Protein 3VQF (pdb70)

Foldseek 3Di:
DDKDKFWDPFLQFDQQWDWAADDPDAFIFTQDGHPPGRPVVSPDDDGGKTFQDWPRHGGRRHGVVVVVVSSSPDGIIIMTDIDDD

GO terms:
  GO:0004842 ubiquitin-protein transferase activity (F, IDA)
  GO:0005737 cytoplasm (C, IDA)
  GO:0030165 PDZ domain binding (F, IDA)
  GO:0006511 ubiquitin-dependent protein catabolic process (P, IDA)
  GO:0005515 protein binding (F, IPI)
  GO:0042802 identical protein binding (F, IPI)
  GO:0098686 hippocampal mossy fiber to CA3 synapse (C, IDA)
  GO:0098794 postsynapse (C, IDA)
  GO:0098794 postsynapse (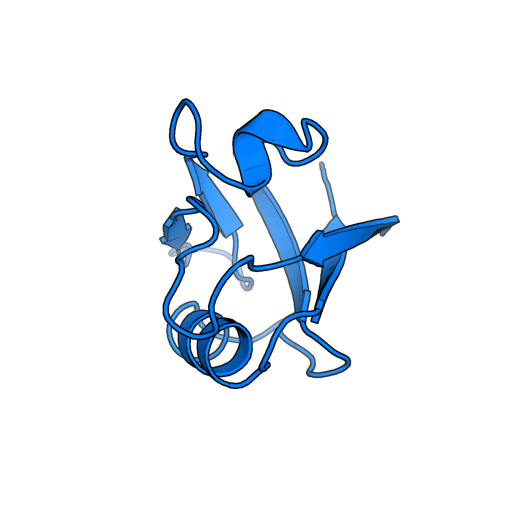C, IMP)
  GO:0060074 synapse maturation (P, IDA)
  GO:0098794 postsynapse (C, IEP)
  GO:0098686 hippocampal mossy fiber to CA3 synapse (C, IMP)
  GO:0060074 synapse maturation (P, IMP)

CATH classification: 2.30.42.10

Solvent-accessible surface area: 5185 Å² total; per-residue (Å²): 110,54,122,1,54,2,58,3,108,47,61,128,51,145,6,8,24,106,19,35,145,84,158,124,77,69,7,0,11,1,114,54,30,92,148,47,18,14,0,58,160,82,54,72,10,92,97,97,1,44,0,15,16,0,53,71,98,106,2,114,154,28,36,15,99,45,0,51,132,24,18,105,68,23,124,144,129,0,46,0,30,0,22,95,218

B-factor: mean 15.67, std 8.2, range [6.46, 47.68]

Nearest PDB structures (foldseek):
  3vqg-assembly1_A  TM=1.010E+00  e=6.436E-16  Mus musculus
  5e1y-assembly1_A  TM=9.932E-01  e=2.952E-11  Homo sapiens
  7qct-assembly2_B  TM=9.953E-01  e=7.395E-11  Homo sapiens
  2qg1-assembly1_A  TM=9.487E-01  e=5.440E-08  Homo sapiens
  5hff-assembly1_A  TM=8.299E-01  e=8.022E-06  Rattus norvegicus

Structure (mmCIF, N/CA/C/O backbone):
data_3VQF
#
_entry.id   3VQF
#
_cell.length_a   60.493
_cell.length_b   51.210
_cell.length_c   33.291
_cell.angle_alpha   90.00
_cell.angle_beta   120.00
_cell.angle_gamma   90.00
#
_symmetry.space_group_name_H-M   'C 1 2 1'
#
loop_
_entity.id
_entity.type
_entity.pdbx_description
1 polymer 'E3 ubiquitin-protein ligase LNX'
2 water water
#
loop_
_atom_site.group_PDB
_atom_site.id
_atom_site.type_symbol
_atom_site.label_atom_id
_atom_site.label_alt_id
_atom_site.label_comp_id
_atom_site.label_asym_id
_atom_site.label_entity_id
_atom_site.label_seq_id
_atom_site.pdbx_PDB_ins_code
_atom_site.Cartn_x
_atom_site.Cartn_y
_atom_site.Cartn_z
_atom_site.occupancy
_atom_site.B_iso_or_equiv
_atom_site.auth_seq_id
_atom_site.auth_comp_id
_atom_site.auth_asym_id
_atom_site.auth_atom_id
_atom_site.pdbx_PDB_model_num
ATOM 1 N N . SER A 1 10 ? -4.356 -2.260 -5.002 1.00 17.30 3 SER A N 1
ATOM 2 C CA . SER A 1 10 ? -5.583 -2.341 -4.221 1.00 15.54 3 SER A CA 1
ATOM 3 C C . SER A 1 10 ? -5.315 -2.906 -2.833 1.00 14.50 3 SER A C 1
ATOM 4 O O . SER A 1 10 ? -4.256 -3.478 -2.577 1.00 17.27 3 SER A O 1
ATOM 7 N N . PHE A 1 11 ? -6.274 -2.723 -1.933 1.00 12.81 4 PHE A N 1
ATOM 8 C CA . PHE A 1 11 ? -6.158 -3.235 -0.577 1.00 13.06 4 PHE A CA 1
ATOM 9 C C . PHE A 1 11 ? -7.506 -3.746 -0.076 1.00 10.83 4 PHE A C 1
ATOM 10 O O . PHE A 1 11 ? -8.548 -3.468 -0.660 1.00 10.78 4 PHE A O 1
ATOM 18 N N . HIS A 1 12 ? -7.460 -4.513 1.004 1.00 10.94 5 HIS A N 1
ATOM 19 C CA . HIS A 1 12 ? -8.627 -5.193 1.531 1.00 10.23 5 HIS A CA 1
ATOM 20 C C . HIS A 1 12 ? -9.162 -4.479 2.750 1.00 10.09 5 HIS A C 1
ATOM 21 O O . HIS A 1 12 ? -8.395 -4.099 3.633 1.00 12.64 5 HIS A O 1
ATOM 28 N N . VAL A 1 13 ? -10.478 -4.313 2.801 1.00 10.08 6 VAL A N 1
ATOM 29 C CA . VAL A 1 13 ? -11.145 -3.763 3.967 1.00 9.96 6 VAL A CA 1
ATOM 30 C C . VAL A 1 13 ? -12.264 -4.722 4.348 1.00 9.75 6 VAL A C 1
ATOM 31 O O . VAL A 1 13 ? -13.069 -5.109 3.503 1.00 11.29 6 VAL A O 1
ATOM 35 N N . ILE A 1 14 ? -12.300 -5.131 5.612 1.00 9.78 7 ILE A N 1
ATOM 36 C CA . ILE A 1 14 ? -13.369 -5.987 6.100 1.00 10.62 7 ILE A CA 1
ATOM 37 C C . ILE A 1 14 ? -14.247 -5.189 7.048 1.00 10.16 7 ILE A C 1
ATOM 38 O O . ILE A 1 14 ? -13.763 -4.706 8.073 1.00 11.86 7 ILE A O 1
ATOM 43 N N . LEU A 1 15 ? -15.525 -5.052 6.702 1.00 9.37 8 LEU A N 1
ATOM 44 C CA . LEU A 1 15 ? -16.515 -4.444 7.582 1.00 10.05 8 LEU A CA 1
ATOM 45 C C . LEU A 1 15 ? -17.526 -5.496 7.976 1.00 10.26 8 LEU A C 1
ATOM 46 O O . LEU A 1 15 ? -17.939 -6.309 7.151 1.00 12.52 8 LEU A O 1
ATOM 51 N N . ASN A 1 16 ? -17.938 -5.476 9.234 1.00 10.17 9 ASN A N 1
ATOM 52 C CA . ASN A 1 16 ? -18.937 -6.420 9.712 1.00 11.21 9 ASN A CA 1
ATOM 53 C C . ASN A 1 16 ? -20.193 -5.711 10.169 1.00 10.84 9 ASN A C 1
ATOM 54 O O . ASN A 1 16 ? -20.128 -4.774 10.959 1.00 14.21 9 ASN A O 1
ATOM 59 N N . LYS A 1 17 ? -21.333 -6.163 9.668 1.00 10.03 10 LYS A N 1
ATOM 60 C CA . LYS A 1 17 ? -22.626 -5.637 10.085 1.00 9.58 10 LYS A CA 1
ATOM 61 C C . LYS A 1 17 ? -23.084 -6.318 11.364 1.00 10.67 10 LYS A C 1
ATOM 62 O O . LYS A 1 17 ? -22.977 -7.535 11.499 1.00 12.16 10 LYS A O 1
ATOM 68 N N . SER A 1 18 ? -23.621 -5.538 12.296 1.00 11.40 11 SER A N 1
ATOM 69 C CA A SER A 1 18 ? -24.152 -6.092 13.538 0.60 11.99 11 SER A CA 1
ATOM 70 C CA B SER A 1 18 ? -24.149 -6.096 13.538 0.40 12.55 11 SER A CA 1
ATOM 71 C C . SER A 1 18 ? -25.510 -6.766 13.332 1.00 12.51 11 SER A C 1
ATOM 72 O O . SER A 1 18 ? -25.898 -7.643 14.105 1.00 14.79 11 SER A O 1
ATOM 77 N N . SER A 1 19 ? -26.229 -6.334 12.300 1.00 11.40 12 SER A N 1
ATOM 78 C CA A SER A 1 19 ? -27.509 -6.917 11.887 0.50 12.19 12 SER A CA 1
ATOM 79 C CA B SER A 1 19 ? -27.433 -7.023 11.882 0.50 12.65 12 SER A CA 1
ATOM 80 C C . SER A 1 19 ? -27.500 -6.940 10.365 1.00 10.60 12 SER A C 1
ATOM 81 O O . SER A 1 19 ? -26.895 -6.064 9.756 1.00 9.87 12 SER A O 1
ATOM 86 N N . PRO A 1 20 ? -28.196 -7.899 9.735 1.00 10.43 13 PRO A N 1
ATOM 87 C CA . PRO A 1 20 ? -28.154 -7.917 8.264 1.00 9.61 13 PRO A CA 1
ATOM 88 C C . PRO A 1 20 ? -28.673 -6.641 7.598 1.00 8.62 13 PRO A C 1
ATOM 89 O O . PRO A 1 20 ? -28.210 -6.285 6.511 1.00 9.39 13 PRO A O 1
ATOM 93 N N . GLU A 1 21 ? -29.613 -5.951 8.235 1.00 8.92 14 GLU A N 1
ATOM 94 C CA . GLU A 1 21 ? -30.172 -4.740 7.635 1.00 9.31 14 GLU A CA 1
ATOM 95 C C . GLU A 1 21 ? -29.356 -3.483 7.945 1.00 8.77 14 GLU A C 1
ATOM 96 O O . GLU A 1 21 ? -29.667 -2.410 7.441 1.00 9.41 14 GLU A O 1
ATOM 102 N N . GLU A 1 22 ? -28.318 -3.602 8.770 1.00 8.07 15 GLU A N 1
ATOM 103 C CA . GLU A 1 22 ? -27.512 -2.437 9.101 1.00 8.55 15 GLU A CA 1
ATOM 104 C C . GLU A 1 22 ? -26.775 -1.932 7.865 1.00 9.28 15 GLU A C 1
ATOM 105 O O . GLU A 1 22 ? -26.207 -2.717 7.110 1.00 9.88 15 GLU A O 1
ATOM 111 N N . GLN A 1 23 ? -26.776 -0.616 7.671 1.00 10.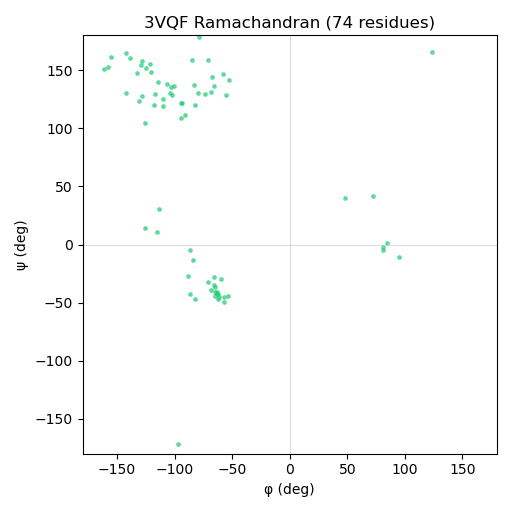11 16 GLN A N 1
ATOM 112 C CA . GLN A 1 23 ? -26.021 -0.008 6.581 1.00 12.16 16 GLN A CA 1
ATOM 113 C C . GLN A 1 23 ? -24.586 0.211 7.014 1.00 10.05 16 GLN A C 1
ATOM 114 O O . GLN A 1 23 ? -24.304 0.306 8.205 1.00 10.54 16 GLN A O 1
ATOM 120 N N . LEU A 1 24 ? -23.685 0.338 6.050 1.00 10.05 17 LEU A N 1
ATOM 121 C CA . LEU A 1 24 ? -22.277 0.539 6.374 1.00 10.36 17 LEU A CA 1
ATOM 122 C C . LEU A 1 24 ? -21.932 1.992 6.652 1.00 10.22 17 LEU A C 1
ATOM 123 O O . LEU A 1 24 ? -20.853 2.290 7.155 1.00 11.55 17 LEU A O 1
ATOM 128 N N . GLY A 1 25 ? -22.835 2.898 6.312 1.00 10.69 18 GLY A N 1
ATOM 129 C CA . GLY A 1 25 ? -22.529 4.305 6.440 1.00 13.66 18 GLY A CA 1
ATOM 130 C C . GLY A 1 25 ? -21.543 4.787 5.392 1.00 13.88 18 GLY A C 1
ATOM 131 O O . GLY A 1 25 ? -20.618 5.532 5.703 1.00 13.96 18 GLY A O 1
ATOM 132 N N . ILE A 1 26 ? -21.730 4.332 4.156 1.00 12.38 19 ILE A N 1
ATOM 133 C CA A ILE A 1 26 ? -20.955 4.781 3.000 0.50 11.56 19 ILE A CA 1
ATOM 134 C CA B ILE A 1 26 ? -20.978 4.874 3.031 0.50 13.21 19 ILE A CA 1
ATOM 135 C C . ILE A 1 26 ? -21.917 5.141 1.874 1.00 12.35 19 ILE A C 1
ATOM 136 O O . ILE A 1 26 ? -22.732 4.306 1.499 1.00 15.18 19 ILE A O 1
ATOM 145 N N . LYS A 1 27 ? -21.817 6.343 1.327 1.00 10.64 20 LYS A N 1
ATOM 146 C CA . LYS A 1 27 ? -22.602 6.694 0.158 1.00 10.62 20 LYS A CA 1
ATOM 147 C C . LYS A 1 27 ? -21.756 6.412 -1.076 1.00 10.32 20 LYS A C 1
ATOM 148 O O . LYS A 1 27 ? -20.662 6.947 -1.213 1.00 11.05 20 LYS A O 1
ATOM 154 N N . LEU A 1 28 ? -22.262 5.552 -1.954 1.00 10.72 21 LEU A N 1
ATOM 155 C CA . LEU A 1 28 ? -21.541 5.128 -3.146 1.00 11.15 21 LEU A CA 1
ATOM 156 C C . LEU A 1 28 ? -22.146 5.784 -4.367 1.00 11.30 21 LEU A C 1
ATOM 157 O O . LEU A 1 28 ? -23.366 5.866 -4.493 1.00 13.11 21 LEU A O 1
ATOM 162 N N . VAL A 1 29 ? -21.286 6.242 -5.267 1.00 11.68 22 VAL A N 1
ATOM 163 C CA . VAL A 1 29 ? -21.730 6.990 -6.429 1.00 11.76 22 VAL A CA 1
ATOM 164 C C . VAL A 1 29 ? -20.987 6.589 -7.693 1.00 10.91 22 VAL A C 1
ATOM 165 O O . VAL A 1 29 ? -19.905 5.985 -7.660 1.00 10.81 22 VAL A O 1
ATOM 169 N N . ARG A 1 30 ? -21.609 6.930 -8.811 1.00 12.84 23 ARG A N 1
ATOM 170 C CA A ARG A 1 30 ? -20.965 6.797 -10.102 0.50 12.90 23 ARG A CA 1
ATOM 171 C CA B ARG A 1 30 ? -21.001 6.805 -10.122 0.50 12.76 23 ARG A CA 1
ATOM 172 C C . ARG A 1 30 ? -20.401 8.154 -10.499 1.00 13.76 23 ARG A C 1
ATOM 173 O O . ARG A 1 30 ? -20.741 9.173 -9.897 1.00 16.03 23 ARG A O 1
ATOM 188 N N . ARG A 1 31 ? -19.518 8.161 -11.491 1.00 14.58 24 ARG A N 1
ATOM 189 C CA . ARG A 1 31 ? -18.945 9.399 -12.004 1.00 17.14 24 ARG A CA 1
ATOM 190 C C . ARG A 1 31 ? -19.269 9.539 -13.475 1.00 19.54 24 ARG A C 1
ATOM 191 O O . ARG A 1 31 ? -19.376 8.549 -14.185 1.00 19.70 24 ARG A O 1
ATOM 199 N N . VAL A 1 32 ? -19.420 10.769 -13.943 1.00 23.64 25 VAL A N 1
ATOM 200 C CA . VAL A 1 32 ? -19.829 10.970 -15.324 1.00 25.75 25 VAL A CA 1
ATOM 201 C C . VAL A 1 32 ? -18.726 10.603 -16.327 1.00 24.35 25 VAL A C 1
ATOM 202 O O . VAL A 1 32 ? -19.014 10.111 -17.417 1.00 24.66 25 VAL A O 1
ATOM 206 N N . ASP A 1 33 ? -17.466 10.800 -15.952 1.00 21.85 26 ASP A N 1
ATOM 207 C CA . ASP A 1 33 ? -16.384 10.733 -16.934 1.00 22.02 26 ASP A CA 1
ATOM 208 C C . ASP A 1 33 ? -15.370 9.604 -16.749 1.00 18.67 26 ASP A C 1
ATOM 209 O O . ASP A 1 33 ? -14.333 9.588 -17.411 1.00 19.45 26 ASP A O 1
ATOM 214 N N . GLU A 1 34 ? -15.663 8.661 -15.864 1.00 15.80 27 GLU A N 1
ATOM 215 C CA . GLU A 1 34 ? -14.796 7.503 -15.699 1.00 14.75 27 GLU A CA 1
ATOM 216 C C . GLU A 1 34 ? -15.577 6.355 -15.085 1.00 12.75 27 GLU A C 1
ATOM 217 O O . GLU A 1 34 ? -16.550 6.584 -14.364 1.00 13.08 27 GLU A O 1
ATOM 223 N N . PRO A 1 35 ? -15.160 5.114 -15.372 1.00 12.93 28 PRO A N 1
ATOM 224 C CA . PRO A 1 35 ? -15.825 3.965 -14.754 1.00 12.29 28 PRO A CA 1
ATOM 225 C C . PRO A 1 35 ? -15.522 3.837 -13.266 1.00 10.61 28 PRO A C 1
ATOM 226 O O . PRO A 1 35 ? -14.522 4.379 -12.766 1.00 11.42 28 PRO A O 1
ATOM 230 N N . GLY A 1 36 ? -16.402 3.124 -12.574 1.00 9.97 29 GLY A N 1
ATOM 231 C CA . GLY A 1 36 ? -16.134 2.715 -11.214 1.00 9.50 29 GLY A CA 1
ATOM 232 C C . GLY A 1 36 ? -17.186 3.174 -10.229 1.00 7.89 29 GLY A C 1
ATOM 233 O O . GLY A 1 36 ? -18.028 4.042 -10.519 1.00 8.93 29 GLY A O 1
ATOM 234 N N . VAL A 1 37 ? -17.123 2.569 -9.049 1.00 7.58 30 VAL A N 1
ATOM 235 C CA . VAL A 1 37 ? -17.987 2.893 -7.928 1.00 7.32 30 VAL A CA 1
ATOM 236 C C . VAL A 1 37 ? -17.115 3.564 -6.881 1.00 6.82 30 VAL A C 1
ATOM 237 O O . VAL A 1 37 ? -16.105 2.987 -6.466 1.00 7.54 30 VAL A O 1
ATOM 241 N N . PHE A 1 38 ? -17.506 4.766 -6.455 1.00 7.53 31 PHE A N 1
ATOM 242 C CA . PHE A 1 38 ? -16.661 5.579 -5.591 1.00 8.18 31 PHE A CA 1
ATOM 243 C C . PHE A 1 38 ? -17.375 5.976 -4.318 1.00 7.83 31 PHE A C 1
ATOM 244 O O . PHE A 1 38 ? -18.595 6.128 -4.291 1.00 9.54 31 PHE A O 1
ATOM 252 N N . ILE A 1 39 ? -16.600 6.182 -3.263 1.00 8.51 32 ILE A N 1
ATOM 253 C CA . ILE A 1 39 ? -17.163 6.656 -2.011 1.00 9.01 32 ILE A CA 1
ATOM 254 C C . ILE A 1 39 ? -17.332 8.171 -2.076 1.00 9.33 32 ILE A C 1
ATOM 255 O O . ILE A 1 39 ? -16.361 8.910 -2.248 1.00 10.61 32 ILE A O 1
ATOM 260 N N . PHE A 1 40 ? -18.572 8.625 -1.935 1.00 9.98 33 PHE A N 1
ATOM 261 C CA . PHE A 1 40 ? -18.869 10.047 -1.899 1.00 9.95 33 PHE A CA 1
ATOM 262 C C . PHE A 1 40 ? -18.644 10.609 -0.508 1.00 9.46 33 PHE A C 1
ATOM 263 O O . PHE A 1 40 ? -18.057 11.686 -0.355 1.00 10.97 33 PHE A O 1
ATOM 271 N N . ASN A 1 41 ? -19.155 9.907 0.500 1.00 10.40 34 ASN A N 1
ATOM 272 C CA . ASN A 1 41 ? -18.896 10.263 1.887 1.00 11.48 34 ASN A CA 1
ATOM 273 C C . ASN A 1 41 ? -19.049 9.063 2.807 1.00 10.94 34 ASN A C 1
ATOM 274 O O . ASN A 1 41 ? -19.611 8.030 2.429 1.00 12.12 34 ASN A O 1
ATOM 279 N N . VAL A 1 42 ? -18.470 9.206 3.989 1.00 13.12 35 VAL A N 1
ATOM 280 C CA . VAL A 1 42 ? -18.496 8.200 5.030 1.00 14.00 35 VAL A CA 1
ATOM 281 C C . VAL A 1 42 ? -19.227 8.830 6.206 1.00 15.24 35 VAL A C 1
ATOM 282 O O . VAL A 1 42 ? -18.812 9.867 6.725 1.00 16.81 35 VAL A O 1
ATOM 286 N N . LEU A 1 43 ? -20.332 8.217 6.607 1.00 15.49 36 LEU A N 1
ATOM 287 C CA . LEU A 1 43 ? -21.233 8.808 7.583 1.00 18.22 36 LEU A CA 1
ATOM 288 C C . LEU A 1 43 ? -20.640 8.760 8.982 1.00 17.82 36 LEU A C 1
ATOM 289 O O . LEU A 1 43 ? -20.183 7.716 9.436 1.00 15.93 36 LEU A O 1
ATOM 294 N N . ASN A 1 44 ? -20.639 9.901 9.662 1.00 19.81 37 ASN A N 1
ATOM 295 C CA . ASN A 1 44 ? -20.088 9.973 11.008 1.00 21.62 37 ASN A CA 1
ATOM 296 C C . ASN A 1 44 ? -20.727 8.951 11.939 1.00 20.20 37 ASN A C 1
ATOM 297 O O . ASN A 1 44 ? -21.947 8.848 12.009 1.00 20.86 37 ASN A O 1
ATOM 302 N N . GLY A 1 45 ? -19.889 8.178 12.621 1.00 18.51 38 GLY A N 1
ATOM 303 C CA . GLY A 1 45 ? -20.352 7.216 13.600 1.00 17.35 38 GLY A CA 1
ATOM 304 C C . GLY A 1 45 ? -20.851 5.894 13.041 1.00 15.35 38 GLY A C 1
ATOM 305 O O . GLY A 1 45 ? -21.221 5.010 13.810 1.00 16.36 38 GLY A O 1
ATOM 306 N N . GLY A 1 46 ? -20.866 5.753 11.716 1.00 13.83 39 GLY A N 1
ATOM 307 C CA . GLY A 1 46 ? -21.309 4.526 11.081 1.00 12.59 39 GLY A CA 1
ATOM 308 C C . GLY A 1 46 ? -20.247 3.448 11.122 1.00 11.56 39 GLY A C 1
ATOM 309 O O . GLY A 1 46 ? -19.147 3.658 11.628 1.00 12.57 39 GLY A O 1
ATOM 310 N N . VAL A 1 47 ? -20.588 2.286 10.580 1.00 10.92 40 VAL A N 1
ATOM 311 C CA . VAL A 1 47 ? -19.681 1.141 10.578 1.00 10.63 40 VAL A CA 1
ATOM 312 C C . VAL A 1 47 ? -18.346 1.472 9.907 1.00 10.07 40 VAL A C 1
ATOM 313 O O . VAL A 1 47 ? -17.277 1.213 10.456 1.00 10.90 40 VAL A O 1
ATOM 317 N N . ALA A 1 48 ? -18.408 2.057 8.718 1.00 9.65 41 ALA A N 1
ATOM 318 C CA . ALA A 1 48 ? -17.190 2.395 7.988 1.00 9.98 41 ALA A CA 1
A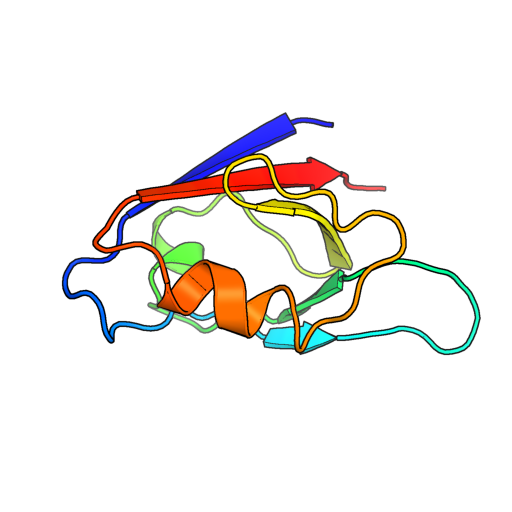TOM 319 C C . ALA A 1 48 ? -16.348 3.457 8.706 1.00 10.22 41 ALA A C 1
ATOM 320 O O . ALA A 1 48 ? -15.113 3.370 8.731 1.00 10.84 41 ALA A O 1
ATOM 322 N N . ASP A 1 49 ? -17.008 4.461 9.273 1.00 11.21 42 ASP A N 1
ATOM 323 C CA . ASP A 1 49 ? -16.308 5.513 9.991 1.00 13.60 42 ASP A CA 1
ATOM 324 C C . ASP A 1 49 ? -15.573 4.936 11.196 1.00 14.79 42 ASP A C 1
ATOM 325 O O . ASP A 1 49 ? -14.400 5.234 11.422 1.00 16.87 42 ASP A O 1
ATOM 330 N N . ARG A 1 50 ? -16.263 4.104 11.968 1.00 14.98 43 ARG A N 1
ATOM 331 C CA . ARG A 1 50 ? -15.662 3.547 13.174 1.00 16.32 43 ARG A CA 1
ATOM 332 C C . ARG A 1 50 ? -14.499 2.611 12.867 1.00 16.25 43 ARG A C 1
ATOM 333 O O . ARG A 1 50 ? -13.527 2.555 13.614 1.00 18.02 43 ARG A O 1
ATOM 341 N N . HIS A 1 51 ? -14.601 1.885 11.761 1.00 14.78 44 HIS A N 1
ATOM 342 C CA . HIS A 1 51 ? -13.503 1.052 11.295 1.00 14.35 44 HIS A CA 1
ATOM 343 C C . HIS A 1 51 ? -12.297 1.929 10.952 1.00 14.36 44 HIS A C 1
ATOM 344 O O . HIS A 1 51 ? -11.163 1.597 11.296 1.00 16.63 44 HIS A O 1
ATOM 351 N N . GLY A 1 52 ? -12.552 3.056 10.289 1.00 14.71 45 GLY A N 1
ATOM 352 C CA . GLY A 1 52 ? -11.570 4.120 10.157 1.00 15.76 45 GLY A CA 1
ATOM 353 C C . GLY A 1 52 ? -10.696 4.148 8.914 1.00 15.49 45 GLY A C 1
ATOM 354 O O . GLY A 1 52 ? -10.000 5.133 8.668 1.00 17.86 45 GLY A O 1
ATOM 355 N N . GLN A 1 53 ? -10.727 3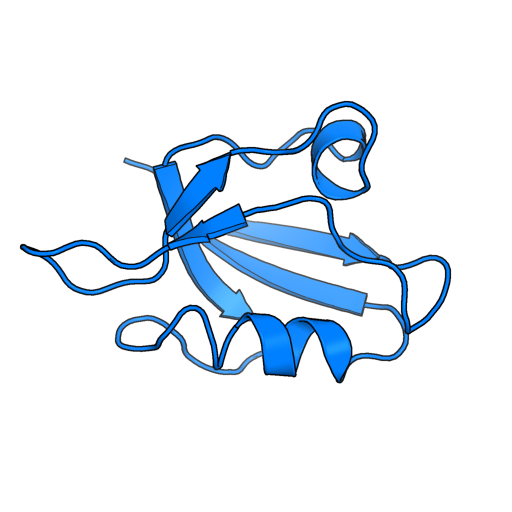.088 8.117 1.00 12.80 46 GLN A N 1
ATOM 356 C CA . GLN A 1 53 ? -9.798 2.987 7.001 1.00 13.39 46 GLN A CA 1
ATOM 357 C C . GLN A 1 53 ? -10.285 3.669 5.721 1.00 12.28 46 GLN A C 1
ATOM 358 O O . GLN A 1 53 ? -9.513 4.338 5.039 1.00 14.08 46 GLN A O 1
ATOM 364 N N . LEU A 1 54 ? -11.561 3.500 5.391 1.00 11.26 47 LEU A N 1
ATOM 365 C CA . LEU A 1 54 ? -12.080 4.050 4.140 1.00 11.42 47 LEU A CA 1
ATOM 366 C C . LEU A 1 54 ? -12.111 5.574 4.135 1.00 11.26 47 LEU A C 1
ATOM 367 O O . LEU A 1 54 ? -12.389 6.203 5.159 1.00 12.69 47 LEU A O 1
ATOM 372 N N . GLU A 1 55 ? -11.837 6.157 2.970 1.00 10.83 48 GLU A N 1
ATOM 373 C CA . GLU A 1 55 ? -11.789 7.606 2.800 1.00 11.42 48 GLU A CA 1
ATOM 374 C C . GLU A 1 55 ? -12.646 8.012 1.613 1.00 10.57 48 GLU A C 1
ATOM 375 O O . GLU A 1 55 ? -12.873 7.207 0.692 1.00 9.81 48 GLU A O 1
ATOM 381 N N . GLU A 1 56 ? -13.126 9.256 1.634 1.00 10.93 49 GLU A N 1
ATOM 382 C CA . GLU A 1 56 ? -13.820 9.787 0.472 1.00 11.48 49 GLU A CA 1
ATOM 383 C C . GLU A 1 56 ? -12.969 9.606 -0.749 1.00 10.78 49 GLU A C 1
ATOM 384 O O . GLU A 1 56 ? -11.750 9.774 -0.690 1.00 10.92 49 GLU A O 1
ATOM 390 N N . ASN A 1 57 ? -13.643 9.284 -1.847 1.00 10.68 50 ASN A N 1
ATOM 391 C CA . ASN A 1 57 ? -13.043 9.154 -3.162 1.00 11.62 50 ASN A CA 1
ATOM 392 C C . ASN A 1 57 ? -12.351 7.799 -3.399 1.00 10.00 50 ASN A C 1
ATOM 393 O O . ASN A 1 57 ? -11.891 7.527 -4.505 1.00 11.47 50 ASN A O 1
ATOM 398 N N . ASP A 1 58 ? -12.294 6.948 -2.371 1.00 8.94 51 ASP A N 1
ATOM 399 C CA . ASP A 1 58 ? -11.866 5.565 -2.571 1.00 8.46 51 ASP A CA 1
ATOM 400 C C . ASP A 1 58 ? -12.768 4.885 -3.597 1.00 7.50 51 ASP A C 1
ATOM 401 O O . ASP A 1 58 ? -13.976 5.162 -3.675 1.00 9.01 51 ASP A O 1
ATOM 406 N N . ARG A 1 59 ? -12.183 3.977 -4.366 1.00 7.85 52 ARG A N 1
ATOM 407 C CA . ARG A 1 59 ? -12.924 3.209 -5.349 1.00 7.76 52 ARG A CA 1
ATOM 408 C C . ARG A 1 59 ? -13.156 1.797 -4.834 1.00 7.14 52 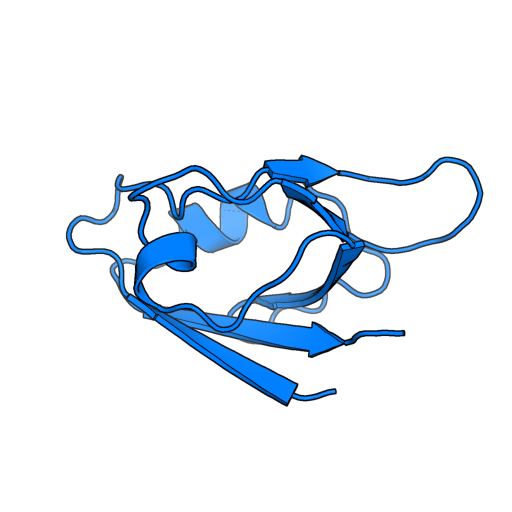ARG A C 1
ATOM 409 O O . ARG A 1 59 ? -12.221 1.135 -4.380 1.00 8.72 52 ARG A O 1
ATOM 417 N N . VAL A 1 60 ? -14.399 1.337 -4.912 1.00 7.08 53 VAL A N 1
ATOM 418 C CA . VAL A 1 60 ? -14.728 -0.030 -4.537 1.00 7.34 53 VAL A CA 1
ATOM 419 C C . VAL A 1 60 ? -14.624 -0.904 -5.782 1.00 7.15 53 VAL A C 1
ATOM 420 O O . VAL A 1 60 ? -15.414 -0.768 -6.713 1.00 7.84 53 VAL A O 1
ATOM 424 N N . LEU A 1 61 ? -13.622 -1.778 -5.794 1.00 7.34 54 LEU A N 1
ATOM 425 C CA . LEU A 1 61 ? -13.361 -2.659 -6.926 1.00 8.05 54 LEU A CA 1
ATOM 426 C C . LEU A 1 61 ? -14.113 -3.987 -6.864 1.00 7.43 54 LEU A C 1
ATOM 427 O O . LEU A 1 61 ? -14.359 -4.598 -7.901 1.00 8.49 54 LEU A O 1
ATOM 432 N N . ALA A 1 62 ? -14.443 -4.445 -5.660 1.00 7.77 55 ALA A N 1
ATOM 433 C CA . ALA A 1 62 ? -15.157 -5.710 -5.485 1.00 7.92 55 ALA A CA 1
ATOM 434 C C . ALA A 1 62 ? -15.788 -5.742 -4.109 1.00 6.92 55 ALA A C 1
ATOM 435 O O . ALA A 1 62 ? -15.256 -5.131 -3.178 1.00 7.71 55 ALA A O 1
ATOM 437 N N . ILE A 1 63 ? -16.907 -6.457 -3.986 1.00 7.03 56 ILE A N 1
ATOM 438 C CA . ILE A 1 63 ? -17.520 -6.721 -2.690 1.00 7.29 56 ILE A CA 1
ATOM 439 C C . ILE A 1 63 ? -17.815 -8.208 -2.609 1.00 7.01 56 ILE A C 1
ATOM 440 O O . ILE A 1 63 ? -18.509 -8.763 -3.480 1.00 7.47 56 ILE A O 1
ATOM 445 N N . ASN A 1 64 ? -17.270 -8.858 -1.578 1.00 7.05 57 ASN A N 1
ATOM 446 C CA . ASN A 1 64 ? -17.425 -10.302 -1.376 1.00 7.61 57 ASN A CA 1
ATOM 447 C C . ASN A 1 64 ? -17.153 -11.112 -2.643 1.00 7.81 57 ASN A C 1
ATOM 448 O O . ASN A 1 64 ? -17.832 -12.100 -2.925 1.00 8.84 57 ASN A O 1
ATOM 453 N N . GLY A 1 65 ? -16.124 -10.698 -3.383 1.00 8.11 58 GLY A N 1
ATOM 454 C CA . GLY A 1 65 ? -15.681 -11.433 -4.554 1.00 9.10 58 GLY A CA 1
ATOM 455 C C . GLY A 1 65 ? -16.439 -11.119 -5.825 1.00 9.68 58 GLY A C 1
ATOM 456 O O . GLY A 1 65 ? -16.157 -11.701 -6.862 1.00 11.84 58 GLY A O 1
ATOM 457 N N . HIS A 1 66 ? -17.395 -10.197 -5.755 1.00 8.44 59 HIS A N 1
ATOM 458 C CA . HIS A 1 66 ? -18.138 -9.775 -6.934 1.00 9.10 59 HIS A CA 1
ATOM 459 C C . HIS A 1 66 ? -17.485 -8.538 -7.512 1.00 8.96 59 HIS A C 1
ATOM 460 O O . HIS A 1 66 ? -17.362 -7.519 -6.832 1.00 8.92 59 HIS A O 1
ATOM 467 N N . ASP A 1 67 ? -17.073 -8.630 -8.771 1.00 9.60 60 ASP A N 1
ATOM 468 C CA . ASP A 1 67 ? -16.336 -7.557 -9.417 1.00 10.51 60 ASP A CA 1
ATOM 469 C C . ASP A 1 67 ? -17.212 -6.328 -9.638 1.00 10.12 60 ASP A C 1
ATOM 470 O O . ASP A 1 67 ? -18.331 -6.437 -10.145 1.00 13.05 60 ASP A O 1
ATOM 475 N N . LEU A 1 68 ? -16.699 -5.166 -9.249 1.00 8.61 61 LEU A N 1
ATOM 476 C CA . LEU A 1 68 ? -17.405 -3.902 -9.432 1.00 7.78 61 LEU A CA 1
ATOM 477 C C . LEU A 1 68 ? -16.551 -2.876 -10.180 1.00 7.85 61 LEU A C 1
ATOM 478 O O . LEU A 1 68 ? -16.885 -1.688 -10.208 1.00 7.34 61 LEU A O 1
ATOM 483 N N . ARG A 1 69 ? -15.464 -3.327 -10.804 1.00 8.45 62 ARG A N 1
ATOM 484 C CA . ARG A 1 69 ? -14.590 -2.395 -11.512 1.00 7.66 62 ARG A CA 1
ATOM 485 C C . ARG A 1 69 ? -15.380 -1.556 -12.517 1.00 7.95 62 ARG A C 1
ATOM 486 O O . ARG A 1 69 ? -15.216 -0.334 -12.583 1.00 8.77 62 ARG A O 1
ATOM 494 N N . PHE A 1 70 ? -16.261 -2.225 -13.262 1.00 7.93 63 PHE A N 1
ATOM 495 C CA . PHE A 1 70 ? -17.168 -1.575 -14.206 1.00 8.90 63 PHE A CA 1
ATOM 496 C C . PHE A 1 70 ? -18.617 -1.712 -13.749 1.00 9.06 63 PHE A C 1
ATOM 497 O O . PHE A 1 70 ? -19.543 -1.749 -14.564 1.00 9.76 63 PHE A O 1
ATOM 505 N N . GLY A 1 71 ? -18.806 -1.767 -12.432 1.00 9.30 64 GLY A N 1
ATOM 506 C CA . GLY A 1 71 ? -20.125 -1.927 -11.858 1.00 9.31 64 GLY A CA 1
ATOM 507 C C . GLY A 1 71 ? -20.776 -0.632 -11.419 1.00 8.90 64 GLY A C 1
ATOM 508 O O . GLY A 1 71 ? -20.268 0.460 -11.666 1.00 9.22 64 GLY A O 1
ATOM 509 N N . SER A 1 72 ? -21.900 -0.784 -10.730 1.00 9.50 65 SER A N 1
ATOM 510 C CA . SER A 1 72 ? -22.782 0.313 -10.388 1.00 9.56 65 SER A CA 1
ATOM 511 C C . SER A 1 72 ? -22.941 0.409 -8.880 1.00 7.69 65 SER A C 1
ATOM 512 O O . SER A 1 72 ? -22.798 -0.591 -8.161 1.00 8.36 65 SER A O 1
ATOM 515 N N . PRO A 1 73 ? -23.280 1.606 -8.386 1.00 7.77 66 PRO A N 1
ATOM 516 C CA A PRO A 1 73 ? -23.563 1.689 -6.954 0.50 7.73 66 PRO A CA 1
ATOM 517 C CA B PRO A 1 73 ? -23.619 1.757 -6.969 0.50 7.77 66 PRO A CA 1
ATOM 518 C C . PRO A 1 73 ? -24.793 0.866 -6.571 1.00 7.41 66 PRO A C 1
ATOM 519 O O . PRO A 1 73 ? -24.854 0.383 -5.449 1.00 8.04 66 PRO A O 1
ATOM 526 N N . GLU A 1 74 ? -25.723 0.665 -7.498 1.00 7.71 67 GLU A N 1
ATOM 527 C CA . GLU A 1 74 ? -26.888 -0.158 -7.195 1.00 8.84 67 GLU A CA 1
ATOM 528 C C . GLU A 1 74 ? -26.481 -1.599 -6.936 1.00 7.37 67 GLU A C 1
ATOM 529 O O . GLU A 1 74 ? -26.941 -2.221 -5.969 1.00 8.01 67 GLU A O 1
ATOM 535 N N . SER A 1 75 ? -25.598 -2.141 -7.768 1.00 8.24 68 SER A N 1
ATOM 536 C CA A SER A 1 75 ? -25.117 -3.492 -7.526 0.50 7.93 68 SER A CA 1
ATOM 537 C CA B SER A 1 75 ? -25.120 -3.492 -7.531 0.50 8.62 68 SER A CA 1
ATOM 538 C C . SER A 1 75 ? -24.362 -3.572 -6.206 1.00 6.90 68 SER A C 1
ATOM 539 O O . SER A 1 75 ? -24.548 -4.515 -5.434 1.00 8.22 68 SER A O 1
ATOM 544 N N . ALA A 1 76 ? -23.518 -2.577 -5.941 1.00 7.16 69 ALA A N 1
ATOM 545 C CA . ALA A 1 76 ? -22.784 -2.546 -4.681 1.00 7.41 69 ALA A CA 1
ATOM 546 C C . ALA A 1 76 ? -23.72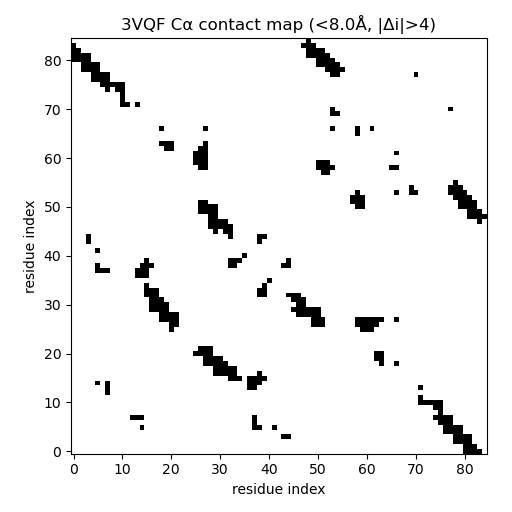8 -2.580 -3.478 1.00 6.93 69 ALA A C 1
ATOM 547 O O . ALA A 1 76 ? -23.512 -3.349 -2.536 1.00 7.34 69 ALA A O 1
ATOM 549 N N . ALA A 1 77 ? -24.787 -1.774 -3.518 1.00 7.09 70 ALA A N 1
ATOM 550 C CA . ALA A 1 77 ? -25.741 -1.729 -2.408 1.00 8.25 70 ALA A CA 1
ATOM 551 C C . ALA A 1 77 ? -26.431 -3.072 -2.218 1.00 7.10 70 ALA A C 1
ATOM 552 O O . ALA A 1 77 ? -26.654 -3.525 -1.097 1.00 8.54 70 ALA A O 1
ATOM 554 N N . HIS A 1 78 ? -26.776 -3.697 -3.331 1.00 7.66 71 HIS A N 1
ATOM 555 C CA . HIS A 1 78 ? -27.429 -4.992 -3.304 1.00 7.67 71 HIS A CA 1
ATOM 556 C C . HIS A 1 78 ? -26.526 -6.053 -2.663 1.00 6.75 71 HIS A C 1
ATOM 557 O O . HIS A 1 78 ? -26.974 -6.861 -1.844 1.00 7.49 71 HIS A O 1
ATOM 564 N N . LEU A 1 79 ? -25.247 -6.032 -3.016 1.00 7.36 72 LEU A N 1
ATOM 565 C CA . LEU A 1 79 ? -24.285 -6.981 -2.481 1.00 8.12 72 LEU A CA 1
ATOM 566 C C . LEU A 1 79 ? -24.023 -6.752 -0.999 1.00 7.25 72 LEU A C 1
ATOM 567 O O . LEU A 1 79 ? -23.881 -7.700 -0.239 1.00 7.78 72 LEU A O 1
ATOM 572 N N . ILE A 1 80 ? -23.951 -5.492 -0.584 1.00 6.46 73 ILE A N 1
ATOM 573 C CA . ILE A 1 80 ? -23.765 -5.191 0.825 1.00 7.31 73 ILE A CA 1
ATOM 574 C C . ILE A 1 80 ? -24.942 -5.743 1.629 1.00 7.01 73 ILE A C 1
ATOM 575 O O . ILE A 1 80 ? -24.760 -6.364 2.681 1.00 7.95 73 ILE A O 1
ATOM 580 N N . GLN A 1 81 ? -26.151 -5.526 1.126 1.00 6.86 74 GLN A N 1
ATOM 581 C CA . GLN A 1 81 ? -27.346 -6.005 1.808 1.00 7.31 74 GLN A CA 1
ATOM 582 C C . GLN A 1 81 ? -27.395 -7.530 1.868 1.00 7.44 74 GLN A C 1
ATOM 583 O O . GLN A 1 81 ? -27.847 -8.090 2.866 1.00 9.43 74 GLN A O 1
ATOM 589 N N . ALA A 1 82 ? -26.923 -8.190 0.809 1.00 7.55 75 ALA A N 1
ATOM 590 C CA . ALA A 1 82 ? -27.059 -9.639 0.675 1.00 9.38 75 ALA A CA 1
ATOM 591 C C . ALA A 1 82 ? -26.278 -10.399 1.723 1.00 10.34 75 ALA A C 1
ATOM 592 O O . ALA A 1 82 ? -26.651 -11.509 2.095 1.00 12.71 75 ALA A O 1
ATOM 594 N N . SER A 1 83 ? -25.194 -9.825 2.214 1.00 10.25 76 SER A N 1
ATOM 595 C CA A SER A 1 83 ? -24.399 -10.544 3.193 0.70 12.23 76 SER A CA 1
ATOM 596 C CA B SER A 1 83 ? -24.372 -10.517 3.200 0.30 12.22 76 SER A CA 1
ATOM 597 C C . SER A 1 83 ? -25.018 -10.466 4.579 1.00 12.08 76 SER A C 1
ATOM 598 O O . SER A 1 83 ? -25.499 -9.427 5.009 1.00 13.70 76 SER A O 1
ATOM 603 N N . GLU A 1 84 ? -25.018 -11.584 5.283 1.00 11.95 77 GLU A N 1
ATOM 604 C CA A GLU A 1 84 ? -25.587 -11.579 6.618 0.70 12.41 77 GLU A CA 1
ATOM 605 C CA B GLU A 1 84 ? -25.570 -11.618 6.630 0.30 12.91 77 GLU A CA 1
ATOM 606 C C . GLU A 1 84 ? -24.790 -10.693 7.565 1.00 11.89 77 GLU A C 1
ATOM 607 O O . GLU A 1 84 ? -25.373 -9.991 8.391 1.00 13.83 77 GLU A O 1
ATOM 618 N N . ARG A 1 85 ? -23.464 -10.700 7.422 1.00 10.11 78 ARG A N 1
ATOM 619 C CA A ARG A 1 85 ? -22.588 -9.978 8.341 0.80 10.05 78 ARG A CA 1
ATOM 620 C CA B ARG A 1 85 ? -22.600 -9.953 8.328 0.20 10.70 78 ARG A CA 1
ATOM 621 C C . ARG A 1 85 ? -21.336 -9.405 7.666 1.00 9.51 78 ARG A C 1
ATOM 622 O O . ARG A 1 85 ? -21.086 -8.197 7.699 1.00 9.83 78 ARG A O 1
ATOM 637 N N . ARG A 1 86 ? -20.535 -10.282 7.071 1.00 10.05 79 ARG A N 1
ATOM 638 C CA . ARG A 1 86 ? -19.228 -9.901 6.559 1.00 9.77 79 ARG A CA 1
ATOM 639 C C . ARG A 1 86 ? -19.288 -9.196 5.219 1.00 8.31 79 ARG A C 1
ATOM 640 O O . ARG A 1 86 ? -19.914 -9.688 4.274 1.00 9.94 79 ARG A O 1
ATOM 648 N N . VAL A 1 87 ? -18.599 -8.062 5.129 1.00 7.86 80 VAL A N 1
ATOM 649 C CA . VAL A 1 87 ? -18.476 -7.352 3.871 1.00 8.31 80 VAL A CA 1
ATOM 650 C C . VAL A 1 87 ? -16.995 -7.140 3.586 1.00 8.37 80 VAL A C 1
ATOM 651 O O . VAL A 1 87 ? -16.340 -6.314 4.215 1.00 9.51 80 VAL A O 1
ATOM 655 N N . HIS A 1 88 ? -16.471 -7.926 2.651 1.00 7.74 81 HIS A N 1
ATOM 656 C CA . HIS A 1 88 ? -15.080 -7.829 2.216 1.00 8.26 81 HIS A CA 1
ATOM 657 C C . HIS A 1 88 ? -14.991 -6.944 0.991 1.00 7.53 81 HIS A C 1
ATOM 658 O O . HIS A 1 88 ? -15.443 -7.328 -0.085 1.00 8.14 81 HIS A O 1
ATOM 665 N N . LEU A 1 89 ? -14.423 -5.754 1.163 1.00 7.71 82 LEU A N 1
ATOM 666 C CA . LEU A 1 89 ? -14.242 -4.824 0.058 1.00 7.86 82 LEU A CA 1
ATOM 667 C C . LEU A 1 89 ? -12.808 -4.885 -0.443 1.00 8.00 82 LEU A C 1
ATOM 668 O O . LEU A 1 89 ? -11.868 -4.928 0.352 1.00 9.18 82 LEU A O 1
ATOM 673 N N . VAL A 1 90 ? -12.645 -4.895 -1.760 1.00 7.67 83 VAL A N 1
ATOM 674 C CA . VAL A 1 90 ? -11.352 -4.625 -2.371 1.00 7.93 83 VAL A CA 1
ATOM 675 C C . VAL A 1 90 ? -11.431 -3.189 -2.866 1.00 7.08 83 VAL A C 1
ATOM 676 O O . VAL A 1 90 ? -12.385 -2.824 -3.541 1.00 7.78 83 VAL A O 1
ATOM 680 N N . VAL A 1 91 ? -10.444 -2.380 -2.495 1.00 8.24 84 VAL A N 1
ATOM 681 C CA . VAL A 1 91 ? -10.529 -0.933 -2.624 1.00 8.69 84 VAL A C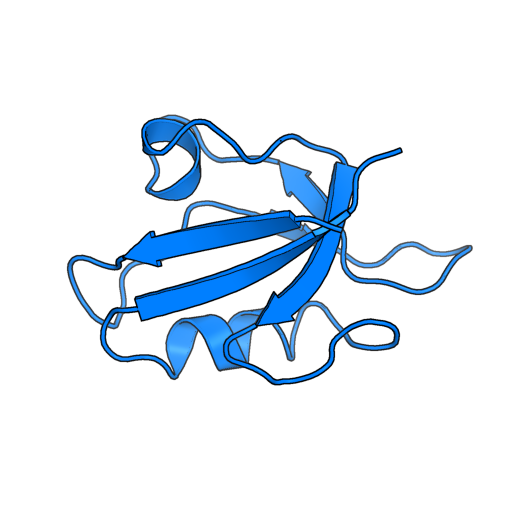A 1
ATOM 682 C C . VAL A 1 91 ? -9.252 -0.404 -3.250 1.00 8.97 84 VAL A C 1
ATOM 683 O O . VAL A 1 91 ? -8.173 -0.958 -3.033 1.00 10.25 84 VAL A O 1
ATOM 687 N N . SER A 1 92 ? -9.366 0.675 -4.017 1.00 9.57 85 SER A N 1
ATOM 688 C CA . SER A 1 92 ? -8.181 1.396 -4.453 1.00 9.60 85 SER A CA 1
ATOM 689 C C . SER A 1 92 ? -8.309 2.881 -4.133 1.00 9.04 85 SER A C 1
ATOM 690 O O . SER A 1 92 ? -9.412 3.414 -3.986 1.00 10.10 85 SER A O 1
ATOM 693 N N . ARG A 1 93 ? -7.161 3.539 -4.051 1.00 10.20 86 ARG A N 1
ATOM 694 C CA . ARG A 1 93 ? -7.073 4.921 -3.624 1.00 11.90 86 ARG A CA 1
ATOM 695 C C . ARG A 1 93 ? -6.008 5.629 -4.452 1.00 13.67 86 ARG A C 1
ATOM 696 O O . ARG A 1 93 ? -4.890 5.137 -4.585 1.00 15.67 86 ARG A O 1
ATOM 704 N N . GLN A 1 94 ? -6.353 6.783 -5.009 1.00 17.01 87 GLN A N 1
ATOM 705 C CA . GLN A 1 94 ? -5.398 7.560 -5.788 1.00 20.23 87 GLN A CA 1
ATOM 706 C C . GLN A 1 94 ? -4.633 8.519 -4.888 1.00 24.78 87 GLN A C 1
ATOM 707 O O . GLN A 1 94 ? -3.467 8.826 -5.138 1.00 26.42 87 GLN A O 1
#

Secondary structure (DSSP, 8-state):
-EEEEEE-SSTT---SEEEE--SSS-SEEEEEE-TTSHHHHH----TT-EEEEETTEE-TT--HHHHHHHHHHSSSEEEEEEE--

InterPro domains:
  IPR001478 PDZ domain [PF00595] (27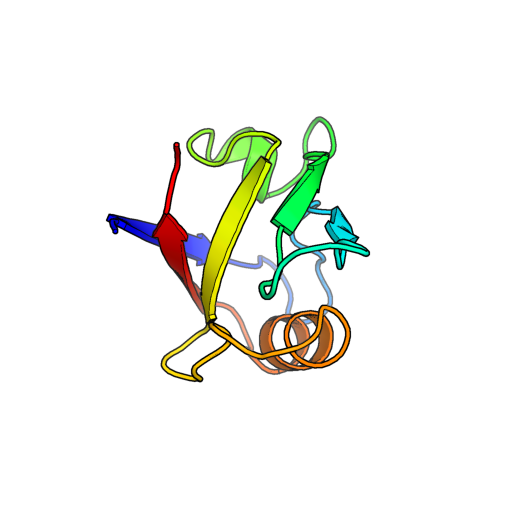9-360)
  IPR001478 PDZ domain [PF00595] (386-464)
  IPR001478 PDZ domain [PF00595] (513-589)
  IPR001478 PDZ domain [PF00595] (639-720)
  IPR001478 PDZ domain [PS50106] (278-363)
  IPR001478 PDZ domain [PS50106] (385-468)
  IPR001478 PDZ domain [PS50106] (508-594)
  IPR001478 PDZ domain [PS50106] (638-724)
  IPR001478 PDZ domain [SM00228] (288-363)
  IPR001478 PDZ domain [SM00228] (395-468)
  IPR001478 PDZ domain [SM00228] (517-594)
  IPR001478 PDZ domain [SM00228] (647-724)
  IPR001841 Zinc finger, RING-type [PS50089] (45-83)
  IPR001841 Zinc finger, RING-type [SM00184] (45-82)
  IPR013083 Zinc finger, RING/FYVE/PHD-type [G3DSA:3.30.40.10] (15-142)
  IPR017907 Zinc finger, RING-type, conserved site [PS00518] (60-69)
  IPR036034 PDZ superfamily [G3DSA:2.30.42.10] (269-373)
  IPR036034 PDZ superfamily [G3DSA:2.30.42.10] (377-467)
  IPR036034 PDZ superfamily [G3DSA:2.30.42.10] (501-598)
  IPR036034 PDZ superfamily [G3DSA:2.30.42.10] (632-725)

Radius of gyration: 11.58 Å; Cα contacts (8 Å, |Δi|>4): 204; chains: 1; bounding box: 25×22×30 Å

Sequence (85 aa):
SFHVILNKSSSSPEEQLGIIKLVRRRVDEPGVFIFNVLNGGVADRHGQLEENDRVLAINGHDLRFGSPPESSAAHLIQASSEERRRVHLVVSRQ

Organism: Mus musculus (NCBI:txid10090)